Protein AF-A0A7C1GBS3-F1 (afdb_monomer_lite)

Sequence (60 aa):
LDLEAEVKKLDNQGIIHSIRGRRDLDEAAGAYKNIDQVIENQIDLVEVVVTLHPLAVIKG

Secondary structure (DSSP, 8-state):
--HHHHHHHHHHTT-EE---SGGGGTTSGGGS--HHHHHHTTTTT---------SEE---

Radius of gyration: 13.73 Å; chains: 1; bounding box: 33×22×31 Å

Structure (mmCIF, N/CA/C/O backbone):
data_AF-A0A7C1GBS3-F1
#
_entry.id   AF-A0A7C1GBS3-F1
#
loop_
_atom_site.group_PDB
_atom_site.id
_atom_site.type_symbol
_atom_site.label_atom_id
_atom_site.label_alt_id
_atom_site.label_comp_id
_atom_site.label_asym_id
_atom_site.label_entity_id
_atom_site.label_seq_id
_atom_site.pdbx_PDB_ins_code
_atom_site.Cartn_x
_atom_site.Cartn_y
_atom_site.Cartn_z
_atom_site.occupancy
_atom_site.B_iso_or_equiv
_atom_site.auth_seq_id
_atom_site.auth_comp_id
_atom_site.auth_asym_id
_atom_site.auth_atom_id
_atom_site.pdbx_PDB_model_num
ATOM 1 N N . LEU A 1 1 ? 1.563 -9.397 -13.287 1.00 68.12 1 LEU A N 1
ATOM 2 C CA . LEU A 1 1 ? 2.346 -8.274 -12.730 1.00 68.12 1 LEU A CA 1
ATOM 3 C C . LEU A 1 1 ? 3.311 -7.799 -13.805 1.00 68.12 1 LEU A C 1
ATOM 5 O O . LEU A 1 1 ? 3.987 -8.635 -14.398 1.00 68.12 1 LEU A O 1
ATOM 9 N N . ASP A 1 2 ? 3.304 -6.504 -14.105 1.00 81.12 2 ASP A N 1
ATOM 10 C CA . ASP A 1 2 ? 4.219 -5.879 -15.064 1.00 81.12 2 ASP A CA 1
ATOM 11 C C . ASP A 1 2 ? 5.294 -5.112 -14.283 1.00 81.12 2 ASP A C 1
ATOM 13 O O . ASP A 1 2 ? 4.978 -4.225 -13.492 1.00 81.12 2 ASP A O 1
ATOM 17 N N . LEU A 1 3 ? 6.557 -5.502 -14.478 1.00 81.38 3 LEU A N 1
ATOM 18 C CA . LEU A 1 3 ? 7.708 -4.930 -13.778 1.00 81.38 3 LEU A CA 1
ATOM 19 C C . LEU A 1 3 ? 7.842 -3.434 -14.039 1.00 81.38 3 LEU A C 1
ATOM 21 O O . LEU A 1 3 ? 8.107 -2.669 -13.117 1.00 81.38 3 LEU A O 1
ATOM 25 N N . GLU A 1 4 ? 7.666 -3.034 -15.293 1.00 84.38 4 GLU A N 1
ATOM 26 C CA . GLU A 1 4 ? 7.873 -1.657 -15.720 1.00 84.38 4 GLU A CA 1
ATOM 27 C C . GLU A 1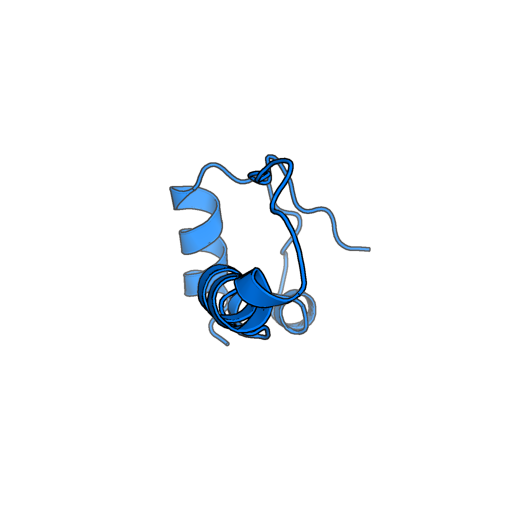 4 ? 6.765 -0.757 -15.170 1.00 84.38 4 GLU A C 1
ATOM 29 O O . GLU A 1 4 ? 7.035 0.342 -14.689 1.00 84.38 4 GLU A O 1
ATOM 34 N N . ALA A 1 5 ? 5.526 -1.258 -15.155 1.00 85.69 5 ALA A N 1
ATOM 35 C CA . ALA A 1 5 ? 4.396 -0.544 -14.572 1.00 85.69 5 ALA A CA 1
ATOM 36 C C . ALA A 1 5 ? 4.559 -0.326 -13.057 1.00 85.69 5 ALA A C 1
ATOM 38 O O . ALA A 1 5 ? 4.268 0.766 -12.569 1.00 85.69 5 ALA A O 1
ATOM 39 N N . GLU A 1 6 ? 5.043 -1.329 -12.316 1.00 83.69 6 GLU A N 1
ATOM 40 C CA . GLU A 1 6 ? 5.261 -1.210 -10.868 1.00 83.69 6 GLU A CA 1
ATOM 41 C C . GLU A 1 6 ? 6.436 -0.281 -10.531 1.00 83.69 6 GLU A C 1
ATOM 43 O O . GLU A 1 6 ? 6.296 0.567 -9.652 1.00 83.69 6 GLU A O 1
ATOM 48 N N . VAL A 1 7 ? 7.557 -0.370 -11.259 1.00 85.81 7 VAL A N 1
ATOM 49 C CA . VAL A 1 7 ? 8.689 0.566 -11.109 1.00 85.81 7 VAL A CA 1
ATOM 50 C C . VAL A 1 7 ? 8.228 1.997 -11.382 1.00 85.81 7 VAL A C 1
ATOM 52 O O . VAL A 1 7 ? 8.359 2.865 -10.524 1.00 85.81 7 VAL A O 1
ATOM 55 N N . LYS A 1 8 ? 7.549 2.225 -12.512 1.00 89.12 8 LYS A N 1
ATOM 56 C CA . LYS A 1 8 ? 7.023 3.546 -12.876 1.00 89.12 8 LYS A CA 1
ATOM 57 C C . LYS A 1 8 ? 6.040 4.093 -11.841 1.00 89.12 8 LYS A C 1
ATOM 59 O O . LYS A 1 8 ? 6.007 5.296 -11.593 1.00 89.12 8 LYS A O 1
ATOM 64 N N . LYS A 1 9 ? 5.216 3.232 -11.243 1.00 87.38 9 LYS A N 1
ATOM 65 C CA . LYS A 1 9 ? 4.289 3.622 -10.174 1.00 87.38 9 LYS A CA 1
ATOM 66 C C . LYS A 1 9 ? 5.042 4.118 -8.938 1.00 87.38 9 LYS A C 1
ATOM 68 O O . LYS A 1 9 ? 4.659 5.154 -8.401 1.00 87.38 9 LYS A O 1
ATOM 73 N N . LEU A 1 10 ? 6.086 3.408 -8.507 1.00 87.38 10 LEU A N 1
ATOM 74 C CA . LEU A 1 10 ? 6.906 3.798 -7.355 1.00 87.38 10 LEU A CA 1
ATOM 75 C C . LEU A 1 10 ? 7.706 5.077 -7.638 1.00 87.38 10 LEU A C 1
ATOM 77 O O . LEU A 1 10 ? 7.699 5.986 -6.808 1.00 87.38 10 LEU A O 1
ATOM 81 N N . ASP A 1 11 ? 8.291 5.195 -8.832 1.00 88.94 11 ASP A N 1
ATOM 82 C CA . ASP A 1 11 ? 9.017 6.392 -9.272 1.00 88.94 11 ASP A CA 1
ATOM 83 C C . ASP A 1 11 ? 8.113 7.631 -9.301 1.00 88.94 11 ASP A C 1
ATOM 85 O O . ASP A 1 11 ? 8.470 8.682 -8.768 1.00 88.94 11 ASP A O 1
ATOM 89 N N . ASN A 1 12 ? 6.899 7.505 -9.850 1.00 91.06 12 ASN A N 1
ATOM 90 C CA . ASN A 1 12 ? 5.913 8.592 -9.864 1.00 91.06 12 ASN A CA 1
ATOM 91 C C . ASN A 1 12 ? 5.490 9.029 -8.453 1.00 91.06 12 ASN A C 1
ATOM 93 O O . ASN A 1 12 ? 5.061 10.166 -8.265 1.00 91.06 12 ASN A O 1
ATOM 97 N N . GLN A 1 13 ? 5.575 8.126 -7.476 1.00 88.44 13 GLN A N 1
ATOM 98 C CA . GLN A 1 13 ? 5.277 8.400 -6.071 1.00 88.44 13 GLN A CA 1
ATOM 99 C C . GLN A 1 13 ? 6.510 8.889 -5.292 1.00 88.44 13 GLN A C 1
ATOM 101 O O . GLN A 1 13 ? 6.389 9.206 -4.111 1.00 88.44 13 GLN A O 1
ATOM 106 N N . GLY A 1 14 ? 7.684 8.973 -5.931 1.00 90.12 14 GLY A N 1
ATOM 107 C CA . GLY A 1 14 ? 8.938 9.373 -5.288 1.00 90.12 14 GLY A CA 1
ATOM 108 C C . GLY A 1 14 ? 9.474 8.342 -4.290 1.00 90.12 14 GLY A C 1
ATOM 109 O O . GLY A 1 14 ? 10.233 8.702 -3.391 1.00 90.12 14 GLY A O 1
ATOM 110 N N . ILE A 1 15 ? 9.070 7.076 -4.421 1.00 90.12 15 ILE A N 1
ATOM 111 C CA . ILE A 1 15 ? 9.439 6.001 -3.497 1.00 90.12 15 ILE A CA 1
ATOM 112 C C . ILE A 1 15 ? 10.740 5.351 -3.968 1.00 90.12 15 ILE A C 1
ATOM 114 O O . ILE A 1 15 ? 10.800 4.759 -5.044 1.00 90.12 15 ILE A O 1
ATOM 118 N N . ILE A 1 16 ? 11.770 5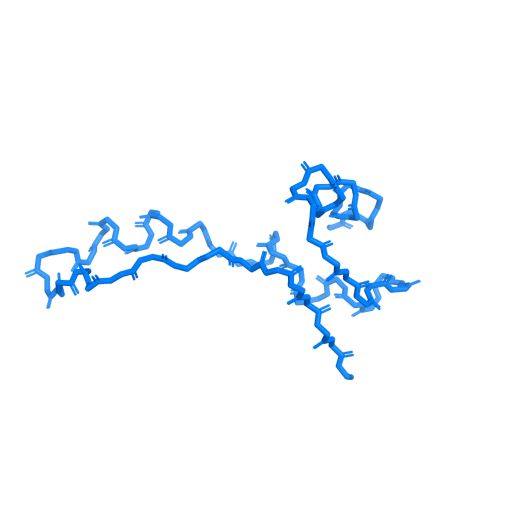.376 -3.123 1.00 89.69 16 ILE A N 1
ATOM 119 C CA . ILE A 1 16 ? 13.044 4.701 -3.401 1.00 89.69 16 ILE A CA 1
ATOM 120 C C . ILE A 1 16 ? 12.834 3.186 -3.309 1.00 89.69 16 ILE A C 1
ATOM 122 O O . ILE A 1 16 ? 12.419 2.682 -2.269 1.00 89.69 16 ILE A O 1
ATOM 126 N N . HIS A 1 17 ? 13.155 2.421 -4.351 1.00 86.31 17 HIS A N 1
ATOM 127 C CA . HIS A 1 17 ? 12.919 0.975 -4.343 1.00 86.31 17 HIS A CA 1
ATOM 128 C C . HIS A 1 17 ? 14.140 0.146 -4.748 1.00 86.31 17 HIS A C 1
ATOM 130 O O . HIS A 1 17 ? 15.003 0.569 -5.510 1.00 86.31 17 HIS A O 1
ATOM 136 N N . SER A 1 18 ? 14.183 -1.089 -4.249 1.00 86.50 18 SER A N 1
ATOM 137 C CA . SER A 1 18 ? 15.235 -2.083 -4.527 1.00 86.50 18 SER A CA 1
ATOM 138 C C . SER A 1 18 ? 14.869 -3.102 -5.614 1.00 86.50 18 SER A C 1
ATOM 140 O O . SER A 1 18 ? 15.642 -4.022 -5.859 1.00 86.50 18 SER A O 1
ATOM 142 N N . ILE A 1 19 ? 13.717 -2.937 -6.278 1.00 82.69 19 ILE A N 1
ATOM 143 C CA . ILE A 1 19 ? 13.237 -3.823 -7.351 1.00 82.69 19 ILE A CA 1
ATOM 144 C C . ILE A 1 19 ? 14.236 -3.826 -8.518 1.00 82.69 19 ILE A C 1
ATOM 146 O O . ILE A 1 19 ? 14.493 -2.780 -9.116 1.00 82.69 19 ILE A O 1
ATOM 150 N N . ARG A 1 20 ? 14.782 -5.001 -8.849 1.00 80.19 20 ARG A N 1
ATOM 151 C CA . ARG A 1 20 ? 15.764 -5.209 -9.930 1.00 80.19 20 ARG A CA 1
ATOM 152 C C . ARG A 1 20 ? 15.289 -6.213 -10.981 1.00 80.19 20 ARG A C 1
ATOM 154 O O . ARG A 1 20 ? 15.843 -6.240 -12.078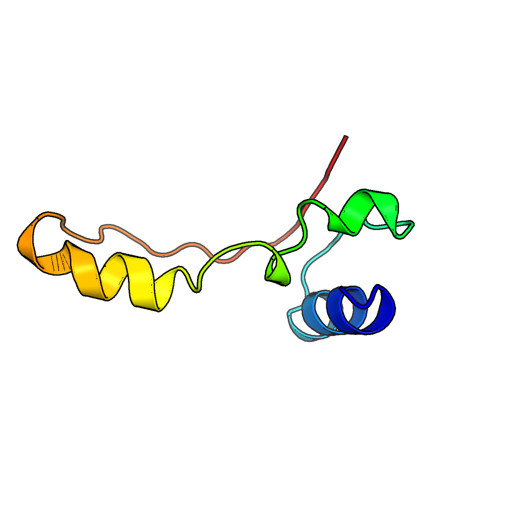 1.00 80.19 20 ARG A O 1
ATOM 161 N N . GLY A 1 21 ? 14.280 -7.033 -10.689 1.00 78.94 21 GLY A N 1
ATOM 162 C CA . GLY A 1 21 ? 13.742 -8.001 -11.643 1.00 78.94 21 GLY A CA 1
ATOM 163 C C . GLY A 1 21 ? 12.365 -8.551 -11.278 1.00 78.94 21 GLY A C 1
ATOM 164 O O . GLY A 1 21 ? 11.809 -8.270 -10.223 1.00 78.94 21 GLY A O 1
ATOM 165 N N . ARG A 1 22 ? 11.804 -9.386 -12.164 1.00 74.88 22 ARG A N 1
ATOM 166 C CA . ARG A 1 22 ? 10.441 -9.935 -12.015 1.00 74.88 22 ARG A CA 1
ATOM 167 C C . ARG A 1 22 ? 10.220 -10.757 -10.741 1.00 74.88 22 ARG A C 1
ATOM 169 O O . ARG A 1 22 ? 9.096 -10.805 -10.273 1.00 74.88 22 ARG A O 1
ATOM 176 N N . ARG A 1 23 ? 11.265 -11.377 -10.184 1.00 73.56 23 ARG A N 1
ATOM 177 C CA . ARG A 1 23 ? 11.179 -12.139 -8.922 1.00 73.56 23 ARG A CA 1
ATOM 178 C C . ARG A 1 23 ? 10.900 -11.247 -7.708 1.00 73.56 23 ARG A C 1
ATOM 180 O O . ARG A 1 23 ? 10.335 -11.715 -6.735 1.00 73.56 23 ARG A O 1
ATOM 187 N N . ASP A 1 24 ? 11.214 -9.956 -7.800 1.00 71.75 24 ASP A N 1
ATOM 188 C CA . ASP A 1 24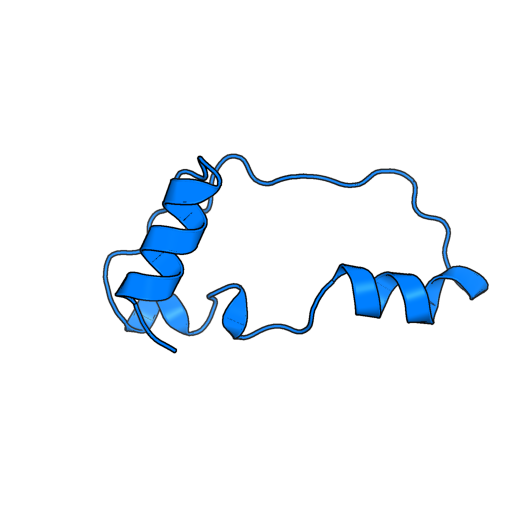 ? 10.965 -8.990 -6.723 1.00 71.75 24 ASP A CA 1
ATOM 189 C C . ASP A 1 24 ? 9.500 -8.486 -6.730 1.00 71.75 24 ASP A C 1
ATOM 191 O O . ASP A 1 24 ? 9.081 -7.723 -5.847 1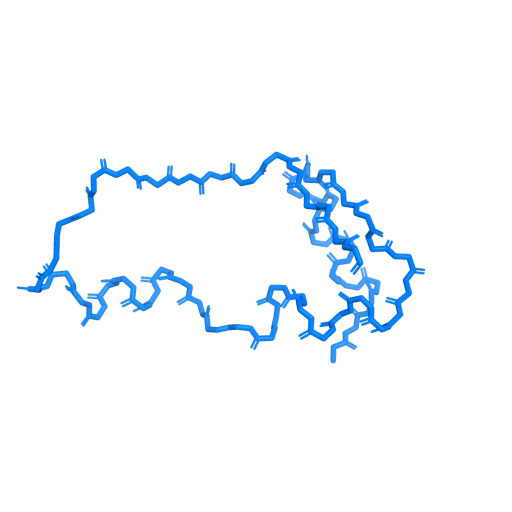.00 71.75 24 ASP A O 1
ATOM 195 N N . LEU A 1 25 ? 8.717 -8.894 -7.745 1.00 70.19 25 LEU A N 1
ATOM 196 C CA . LEU A 1 25 ? 7.312 -8.523 -7.932 1.00 70.19 25 LEU A CA 1
ATOM 197 C C . LEU A 1 25 ? 6.327 -9.420 -7.199 1.00 70.19 25 LEU A C 1
ATOM 199 O O . LEU A 1 25 ? 5.173 -9.019 -7.063 1.00 70.19 25 LEU A O 1
ATOM 203 N N . ASP A 1 26 ? 6.751 -10.589 -6.722 1.00 61.72 26 ASP A N 1
ATOM 204 C CA . ASP A 1 26 ? 5.866 -11.488 -5.973 1.00 61.72 26 ASP A CA 1
ATOM 205 C C . ASP A 1 26 ? 5.354 -10.812 -4.681 1.00 61.72 26 ASP A C 1
ATOM 207 O O . ASP A 1 26 ? 4.277 -11.130 -4.187 1.00 61.72 26 ASP A O 1
ATOM 211 N N . GLU A 1 27 ? 6.061 -9.774 -4.213 1.00 60.19 27 GLU A N 1
ATOM 212 C CA . GLU A 1 27 ? 5.666 -8.885 -3.115 1.00 60.19 27 GLU A CA 1
ATOM 213 C C . GLU A 1 27 ? 5.372 -7.436 -3.567 1.00 60.19 27 GLU A C 1
ATOM 215 O O . GLU A 1 27 ? 5.489 -6.491 -2.780 1.00 60.19 27 GLU A O 1
ATOM 220 N N . ALA A 1 28 ? 5.124 -7.174 -4.853 1.00 62.06 28 ALA A N 1
ATOM 221 C CA . ALA A 1 28 ? 4.769 -5.825 -5.313 1.00 62.06 28 ALA A CA 1
ATOM 222 C C . ALA A 1 28 ? 3.382 -5.409 -4.792 1.00 62.06 28 ALA A C 1
ATOM 224 O O . ALA A 1 28 ? 2.532 -6.254 -4.520 1.00 62.06 28 ALA A O 1
ATOM 225 N N . ALA A 1 29 ? 3.128 -4.101 -4.678 1.00 61.38 29 ALA A N 1
ATOM 226 C CA . ALA A 1 29 ? 1.876 -3.576 -4.122 1.00 61.38 29 ALA A CA 1
ATOM 227 C C . ALA A 1 29 ? 0.629 -4.089 -4.872 1.00 61.38 29 ALA A C 1
ATOM 229 O O . ALA A 1 29 ? -0.426 -4.251 -4.266 1.00 61.38 29 ALA A O 1
ATOM 230 N N . GLY A 1 30 ? 0.753 -4.397 -6.170 1.00 61.53 30 GLY A N 1
ATOM 231 C CA . GLY A 1 30 ? -0.306 -5.020 -6.972 1.00 61.53 30 GLY A CA 1
ATOM 232 C C . GLY A 1 30 ? -0.653 -6.477 -6.616 1.00 61.53 30 GLY A C 1
ATOM 233 O O . GLY A 1 30 ? -1.643 -6.992 -7.129 1.00 61.53 30 GLY A O 1
ATOM 234 N N . ALA A 1 31 ? 0.131 -7.149 -5.767 1.00 62.59 31 ALA A N 1
ATOM 235 C CA . ALA A 1 31 ? -0.162 -8.497 -5.267 1.00 62.59 31 ALA A CA 1
ATOM 236 C C . ALA A 1 31 ? -1.108 -8.492 -4.050 1.00 62.59 31 ALA A C 1
ATOM 238 O O . ALA A 1 31 ? -1.649 -9.534 -3.678 1.00 62.59 31 ALA A O 1
ATOM 239 N N . TYR A 1 32 ? -1.329 -7.323 -3.442 1.00 73.25 32 TYR A N 1
ATOM 240 C CA . TYR A 1 32 ? -2.135 -7.157 -2.237 1.00 73.25 32 TYR A CA 1
ATOM 241 C C . TYR A 1 32 ? -3.437 -6.401 -2.525 1.00 73.25 32 TYR A C 1
ATOM 243 O O . TYR A 1 32 ? -3.591 -5.718 -3.537 1.00 73.25 32 TYR A O 1
ATOM 251 N N . LYS A 1 33 ? -4.408 -6.537 -1.615 1.00 84.50 33 LYS A N 1
ATOM 252 C CA . LYS A 1 33 ? -5.665 -5.776 -1.662 1.00 84.50 33 LYS A CA 1
ATOM 253 C C . LYS A 1 33 ? -5.388 -4.286 -1.439 1.00 84.50 33 LYS A C 1
ATOM 255 O O . LYS A 1 33 ? -4.401 -3.928 -0.802 1.00 84.50 33 LYS A O 1
ATOM 260 N N . ASN A 1 34 ? -6.292 -3.426 -1.907 1.00 88.56 34 ASN A N 1
ATOM 261 C CA . ASN A 1 34 ? -6.240 -2.006 -1.576 1.00 88.56 34 ASN A CA 1
ATOM 262 C C . ASN A 1 34 ? -6.416 -1.827 -0.056 1.00 88.56 34 ASN A C 1
ATOM 264 O O . ASN A 1 34 ? -7.450 -2.211 0.492 1.00 88.56 34 ASN A O 1
ATOM 268 N N . ILE A 1 35 ? -5.403 -1.266 0.611 1.00 90.12 35 ILE A N 1
ATOM 269 C CA . ILE A 1 35 ? -5.410 -1.071 2.062 1.00 90.12 35 ILE A CA 1
ATOM 270 C C . ILE A 1 35 ? -6.522 -0.117 2.507 1.00 90.12 35 ILE A C 1
ATOM 272 O O . ILE A 1 35 ? -7.151 -0.386 3.524 1.00 90.12 35 ILE A O 1
ATOM 276 N N . ASP A 1 36 ? -6.843 0.910 1.717 1.00 91.81 36 ASP A N 1
ATOM 277 C CA . ASP A 1 36 ? -7.894 1.879 2.047 1.00 91.81 36 ASP A CA 1
ATOM 278 C C . ASP A 1 36 ? -9.255 1.183 2.136 1.00 91.81 36 ASP A C 1
ATOM 280 O O . ASP A 1 36 ? -9.989 1.352 3.106 1.00 91.81 36 ASP A O 1
ATOM 284 N N . GLN A 1 37 ? -9.544 0.299 1.176 1.00 94.69 37 GLN A N 1
ATOM 285 C CA . GLN A 1 37 ? -10.768 -0.503 1.176 1.00 94.69 37 GLN A CA 1
ATOM 286 C C . GLN A 1 37 ? -10.802 -1.496 2.348 1.00 94.69 37 GLN A C 1
ATOM 288 O O . GLN A 1 37 ? -11.860 -1.763 2.917 1.00 94.69 37 GLN A O 1
ATOM 293 N N . VAL A 1 38 ? -9.663 -2.099 2.701 1.00 94.75 38 VAL A N 1
ATOM 294 C CA . VAL A 1 38 ? -9.593 -3.022 3.844 1.00 94.75 38 VAL A CA 1
ATOM 295 C C . VAL A 1 38 ? -9.868 -2.276 5.148 1.00 94.75 38 VAL A C 1
ATOM 297 O O . VAL A 1 38 ? -10.649 -2.771 5.952 1.00 94.75 38 VAL A O 1
ATOM 300 N N . ILE A 1 39 ? -9.277 -1.095 5.340 1.00 95.19 39 ILE A N 1
ATOM 301 C CA . ILE A 1 39 ? -9.486 -0.270 6.535 1.00 95.19 39 ILE A CA 1
ATOM 302 C C . ILE A 1 39 ? -10.931 0.232 6.617 1.00 95.19 39 ILE A C 1
ATOM 304 O O . ILE A 1 39 ? -11.543 0.119 7.677 1.00 95.19 39 ILE A O 1
ATOM 308 N N . GLU A 1 40 ? -11.508 0.712 5.511 1.00 95.81 40 GLU A N 1
ATOM 309 C CA . GLU A 1 40 ? -12.907 1.165 5.457 1.00 95.81 40 GLU A CA 1
ATOM 310 C C . GLU A 1 40 ? -13.883 0.077 5.929 1.00 95.81 40 GLU A C 1
ATOM 312 O O . GLU A 1 40 ? -14.776 0.341 6.730 1.00 95.81 40 GLU A O 1
ATOM 317 N N . ASN A 1 41 ? -13.662 -1.173 5.512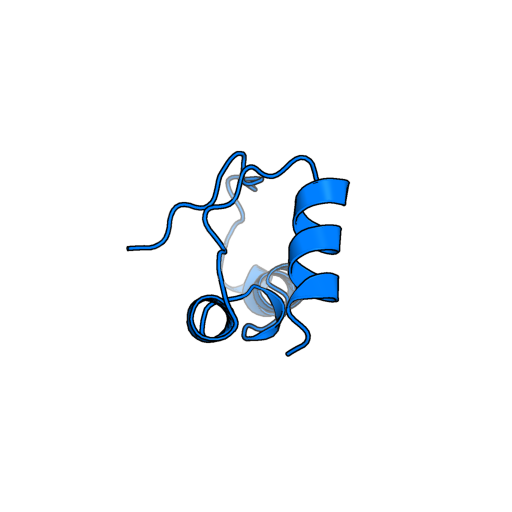 1.00 97.12 41 ASN A N 1
ATOM 318 C CA . ASN A 1 41 ? -14.491 -2.312 5.911 1.00 97.12 41 ASN A CA 1
ATOM 319 C C . ASN A 1 41 ? -14.325 -2.739 7.379 1.00 97.12 41 ASN A C 1
ATOM 321 O O . ASN A 1 41 ? -14.993 -3.684 7.791 1.00 97.12 41 ASN A O 1
ATOM 325 N N . GLN A 1 42 ? -13.386 -2.159 8.129 1.00 96.31 42 GLN A N 1
ATOM 326 C CA . GLN A 1 42 ? -13.072 -2.549 9.510 1.00 96.31 42 GLN A CA 1
ATOM 327 C C . GLN A 1 42 ? -13.210 -1.388 10.503 1.00 96.31 42 GLN A C 1
ATOM 329 O O . GLN A 1 42 ? -12.944 -1.571 11.690 1.00 96.31 42 GLN A O 1
ATOM 334 N N . ILE A 1 43 ? -13.604 -0.194 10.047 1.00 95.56 43 ILE A N 1
ATOM 335 C CA . ILE A 1 43 ? -13.638 1.026 10.871 1.00 95.56 43 ILE A CA 1
ATOM 336 C C . ILE A 1 43 ? -14.671 0.967 12.011 1.00 95.56 43 ILE A C 1
ATOM 338 O O . ILE A 1 43 ? -14.614 1.754 12.949 1.00 95.56 43 ILE A O 1
ATOM 342 N N . ASP A 1 44 ? -15.614 0.027 11.949 1.00 96.44 44 ASP A N 1
ATOM 343 C CA . ASP A 1 44 ? -16.558 -0.281 13.024 1.00 96.44 44 ASP A CA 1
ATOM 344 C C . ASP A 1 44 ? -15.909 -1.057 14.185 1.00 96.44 44 ASP A C 1
ATOM 346 O O . ASP A 1 44 ? -16.429 -1.046 15.302 1.00 96.44 44 ASP A O 1
ATOM 350 N N . LEU A 1 45 ? -14.767 -1.706 13.936 1.00 97.38 45 LEU A N 1
ATOM 351 C CA . LEU A 1 45 ? -14.025 -2.523 14.901 1.00 97.38 45 LEU A CA 1
ATOM 352 C C . LEU A 1 45 ? -12.706 -1.885 15.357 1.00 97.38 45 LEU A C 1
ATOM 354 O O . LEU A 1 45 ? -12.173 -2.282 16.396 1.00 97.38 45 LEU A O 1
ATOM 358 N N . VAL A 1 46 ? -12.153 -0.939 14.592 1.00 95.06 46 VAL A N 1
ATOM 359 C CA . VAL A 1 46 ? -10.843 -0.326 14.863 1.00 95.06 46 VAL A CA 1
ATOM 360 C C . VAL A 1 46 ? -10.859 1.189 14.671 1.00 95.06 46 VAL A C 1
ATOM 362 O O . VAL A 1 46 ? -11.617 1.721 13.868 1.00 95.06 46 VAL A O 1
ATOM 365 N N . GLU A 1 47 ? -9.953 1.885 15.358 1.00 96.00 47 GLU A N 1
ATOM 366 C CA . GLU A 1 47 ? -9.706 3.317 15.169 1.00 96.00 47 GLU A CA 1
ATOM 367 C C . GLU A 1 47 ? -8.370 3.543 14.443 1.00 96.00 47 GLU A C 1
ATOM 369 O O . GLU A 1 47 ? -7.335 2.981 14.812 1.00 96.00 47 GLU A O 1
ATOM 374 N N . VAL A 1 48 ? -8.377 4.384 13.404 1.00 94.50 48 VAL A N 1
ATOM 375 C CA . VAL A 1 48 ? -7.161 4.758 12.670 1.00 94.50 48 VAL A CA 1
ATOM 376 C C . VAL A 1 48 ? -6.425 5.855 13.431 1.00 94.50 48 VAL A C 1
ATOM 378 O O . VAL A 1 48 ? -6.850 7.006 13.446 1.00 94.50 48 VAL A O 1
ATOM 381 N N . VAL A 1 49 ? -5.279 5.509 14.015 1.00 96.81 49 VAL A N 1
ATOM 382 C CA . VAL A 1 49 ? -4.442 6.472 14.748 1.00 96.81 49 VAL A CA 1
ATOM 383 C C . VAL A 1 49 ? -3.655 7.373 13.792 1.00 96.81 49 VAL A C 1
ATOM 385 O O . VAL A 1 49 ? -3.572 8.582 13.988 1.00 96.81 49 VAL A O 1
ATOM 388 N N . VAL A 1 50 ? -3.041 6.789 12.759 1.00 96.44 50 VAL A N 1
ATOM 389 C CA . VAL A 1 50 ? -2.212 7.511 11.786 1.00 96.44 50 VAL A CA 1
ATOM 390 C C . VAL A 1 50 ? -2.062 6.699 10.499 1.00 96.44 50 VAL A C 1
ATOM 392 O O . VAL A 1 50 ? -2.036 5.471 10.535 1.00 96.44 50 VAL A O 1
ATOM 395 N N . THR A 1 51 ? -1.928 7.386 9.363 1.00 93.75 51 THR A N 1
ATOM 396 C CA . THR A 1 51 ? -1.602 6.777 8.063 1.00 93.75 51 THR A CA 1
ATOM 397 C C . THR A 1 51 ? -0.168 7.117 7.676 1.00 93.75 51 THR A C 1
ATOM 399 O O . THR A 1 51 ? 0.250 8.271 7.778 1.00 93.75 51 THR A O 1
ATOM 402 N N . LEU A 1 52 ? 0.586 6.120 7.218 1.00 94.00 52 LEU A N 1
ATOM 403 C CA . LEU A 1 52 ? 1.980 6.279 6.814 1.00 94.00 52 LEU A CA 1
ATOM 404 C C . LEU A 1 52 ? 2.122 6.150 5.300 1.00 94.00 52 LEU A C 1
ATOM 406 O O . LEU A 1 52 ? 1.478 5.311 4.677 1.00 94.00 52 LEU A O 1
ATOM 410 N N . HIS A 1 53 ? 3.020 6.955 4.736 1.00 89.62 53 HIS A N 1
ATOM 411 C CA . HIS A 1 53 ? 3.420 6.866 3.337 1.00 89.62 53 HIS A CA 1
ATOM 412 C C . HIS A 1 53 ? 4.875 6.394 3.268 1.00 89.62 53 HIS A C 1
ATOM 414 O O . HIS A 1 53 ? 5.714 6.903 4.019 1.00 89.62 53 HIS A O 1
ATOM 420 N N . PRO A 1 54 ? 5.196 5.411 2.413 1.00 88.69 54 PRO A N 1
ATOM 421 C CA . PRO A 1 54 ? 6.550 4.893 2.322 1.00 88.69 54 PRO A CA 1
ATOM 422 C C . PRO A 1 54 ? 7.483 5.918 1.671 1.00 88.69 54 PRO A C 1
ATOM 424 O O . PRO A 1 54 ? 7.144 6.528 0.664 1.00 88.69 54 PRO A O 1
ATOM 427 N N . LEU A 1 55 ? 8.689 6.052 2.223 1.00 90.50 55 LEU A N 1
ATOM 428 C CA . LEU A 1 55 ? 9.796 6.767 1.578 1.00 90.50 55 LEU A CA 1
ATOM 429 C C . LEU A 1 55 ? 10.673 5.813 0.755 1.00 90.50 55 LEU A C 1
ATOM 431 O O . LEU A 1 55 ? 11.173 6.176 -0.307 1.00 90.50 55 LEU A O 1
ATOM 435 N N . ALA A 1 56 ? 10.870 4.587 1.250 1.00 88.25 56 ALA A N 1
ATOM 436 C CA . ALA A 1 56 ? 11.691 3.582 0.595 1.00 88.25 56 ALA A CA 1
ATOM 437 C C . ALA A 1 56 ? 11.192 2.151 0.851 1.00 88.25 56 ALA A C 1
ATOM 439 O O . ALA A 1 56 ? 10.652 1.864 1.920 1.00 88.25 56 ALA A O 1
ATOM 440 N N . VAL A 1 57 ? 11.426 1.249 -0.108 1.00 83.25 57 VAL A N 1
ATOM 441 C CA . VAL A 1 57 ? 11.124 -0.189 -0.032 1.00 83.25 57 VAL A CA 1
ATOM 442 C C . VAL A 1 57 ? 12.378 -1.002 -0.367 1.00 83.25 57 VAL A C 1
ATOM 444 O O . VAL A 1 57 ? 12.799 -1.120 -1.526 1.00 83.25 57 VAL A O 1
ATOM 447 N N . ILE A 1 58 ? 12.973 -1.590 0.670 1.00 81.88 58 ILE A N 1
ATOM 448 C CA . ILE A 1 58 ? 14.154 -2.449 0.566 1.00 81.88 58 ILE A CA 1
ATOM 449 C C . ILE A 1 58 ? 13.721 -3.894 0.821 1.00 81.88 58 ILE A C 1
ATOM 451 O O . ILE A 1 58 ? 13.273 -4.211 1.919 1.00 81.88 58 ILE A O 1
ATOM 455 N N . LYS A 1 59 ? 13.836 -4.742 -0.204 1.00 74.06 59 LYS A N 1
ATOM 456 C CA . LYS A 1 59 ? 13.557 -6.180 -0.158 1.00 74.06 59 LYS A CA 1
ATOM 457 C C . LYS A 1 59 ? 14.884 -6.943 -0.184 1.00 74.06 59 LYS A C 1
ATOM 459 O O . LYS A 1 59 ? 15.822 -6.502 -0.853 1.00 74.06 59 LYS A O 1
ATOM 464 N N . GLY A 1 60 ? 14.965 -8.019 0.596 1.00 59.91 60 GLY A N 1
ATOM 465 C CA . GLY A 1 60 ? 16.128 -8.907 0.709 1.00 59.91 60 GLY A CA 1
ATOM 466 C C . GLY A 1 60 ? 15.916 -10.225 -0.011 1.00 59.91 60 GLY A C 1
ATOM 467 O O . GLY A 1 60 ? 14.738 -10.594 -0.201 1.00 59.91 60 GLY A O 1
#

pLDDT: mean 84.35, std 11.05, range [59.91, 97.38]

Foldseek 3Di:
DDLVVLVVVCVVVQEAEPDDDPVVCCPGPVVDDDVVVVCVVCVVPDDDPDDDDHNYYYDD